Protein AF-A0A257AFC9-F1 (afdb_monomer_lite)

pLDDT: mean 88.7, std 9.12, range [52.91, 97.06]

Foldseek 3Di:
DDDVVVVQVVCFVVCCVVPVVCCVVPVDGNDDPDDDDDDPPDDCVVVVVVVVPDDD

Radius of gyration: 13.6 Å; chains: 1; bounding box: 29×19×35 Å

Secondary structure (DSSP, 8-state):
---HHHHHHHHHHHHHHH-THHHHH-SS-SS-S------TT--HHHHHHHHHT---

Structure (mmCIF, N/CA/C/O backbone):
data_AF-A0A257AFC9-F1
#
_entry.id   AF-A0A257AFC9-F1
#
loop_
_atom_site.group_PDB
_atom_site.id
_atom_site.type_symbol
_atom_site.label_atom_id
_atom_site.label_alt_id
_atom_site.label_comp_id
_atom_site.label_asym_id
_atom_site.label_entity_id
_atom_site.label_seq_id
_atom_site.pdbx_PDB_ins_code
_atom_site.Cartn_x
_atom_site.Cartn_y
_atom_site.Cartn_z
_atom_site.occupancy
_atom_site.B_iso_or_equiv
_atom_site.auth_seq_id
_atom_site.auth_comp_id
_atom_site.auth_asym_id
_atom_site.auth_atom_id
_atom_sit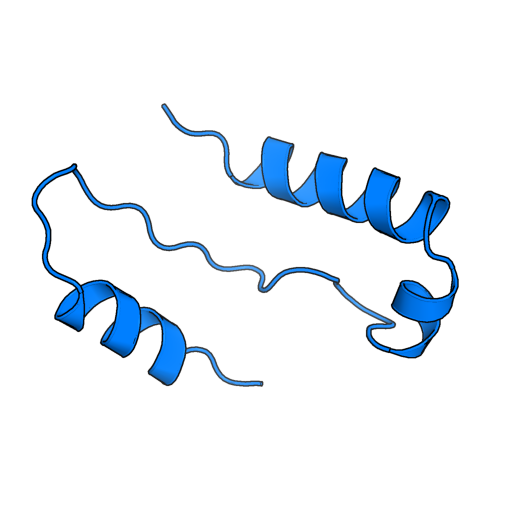e.pdbx_PDB_model_num
ATOM 1 N N . MET A 1 1 ? -6.749 9.548 -16.120 1.00 52.91 1 MET A N 1
ATOM 2 C CA . MET A 1 1 ? -5.857 9.662 -14.938 1.00 52.91 1 MET A CA 1
ATOM 3 C C . MET A 1 1 ? -6.253 8.638 -13.881 1.00 52.91 1 MET A C 1
ATOM 5 O O . MET A 1 1 ? -7.393 8.683 -13.423 1.00 52.91 1 MET A O 1
ATOM 9 N N . CYS A 1 2 ? -5.347 7.744 -13.471 1.00 56.94 2 CYS A N 1
ATOM 10 C CA . CYS A 1 2 ? -5.578 6.854 -12.327 1.00 56.94 2 CYS A CA 1
ATOM 11 C C . CYS A 1 2 ? -5.847 7.678 -11.057 1.00 56.94 2 CYS A C 1
ATOM 13 O O . CYS A 1 2 ? -5.158 8.659 -10.783 1.00 56.94 2 CYS A O 1
ATOM 15 N N . LYS A 1 3 ? -6.870 7.300 -10.280 1.00 80.56 3 LYS A N 1
ATOM 16 C CA . LYS A 1 3 ? -7.225 7.946 -9.004 1.00 80.56 3 LYS A CA 1
ATOM 17 C C . LYS A 1 3 ? -6.918 6.982 -7.845 1.00 80.56 3 LYS A C 1
ATOM 19 O O . LYS A 1 3 ? -7.856 6.448 -7.248 1.00 80.56 3 LYS A O 1
ATOM 24 N N . PRO A 1 4 ? -5.635 6.757 -7.497 1.00 84.25 4 PRO A N 1
ATOM 25 C CA . PRO A 1 4 ? -5.231 5.772 -6.488 1.00 84.25 4 PRO A CA 1
ATOM 26 C C . PRO A 1 4 ? -5.894 6.017 -5.128 1.00 84.25 4 PRO A C 1
ATOM 28 O O . PRO A 1 4 ? -6.279 5.065 -4.458 1.00 84.25 4 PRO A O 1
ATOM 31 N N . LYS A 1 5 ? -6.156 7.282 -4.763 1.00 86.62 5 LYS A N 1
ATOM 32 C CA . LYS A 1 5 ? -6.915 7.641 -3.551 1.00 86.62 5 LYS A CA 1
ATOM 33 C C . LYS A 1 5 ? -8.318 7.012 -3.507 1.00 86.62 5 LYS A C 1
ATOM 35 O O . LYS A 1 5 ? -8.717 6.502 -2.465 1.00 86.62 5 LYS A O 1
ATOM 40 N N . LYS A 1 6 ? -9.054 6.999 -4.629 1.00 92.38 6 LYS A N 1
ATOM 41 C CA . LYS A 1 6 ? -10.410 6.417 -4.692 1.00 92.38 6 LYS A CA 1
ATOM 42 C C . LYS A 1 6 ? -10.368 4.895 -4.549 1.00 92.38 6 LYS A C 1
ATOM 44 O O . LYS A 1 6 ? -11.151 4.334 -3.788 1.00 92.38 6 LYS A O 1
ATOM 49 N N . VAL A 1 7 ? -9.442 4.243 -5.252 1.00 94.19 7 VAL A N 1
ATOM 50 C CA . VAL A 1 7 ? -9.290 2.779 -5.239 1.00 94.19 7 VAL A CA 1
ATOM 51 C C . VAL A 1 7 ? -8.834 2.294 -3.863 1.00 94.19 7 VAL A C 1
ATOM 53 O O . VAL A 1 7 ? -9.495 1.444 -3.271 1.00 94.19 7 VAL A O 1
ATOM 56 N N . LYS A 1 8 ? -7.769 2.883 -3.304 1.00 94.06 8 LYS A N 1
ATOM 57 C CA . LYS A 1 8 ? -7.230 2.528 -1.980 1.00 94.06 8 LYS A CA 1
ATOM 58 C C . LYS A 1 8 ? -8.231 2.812 -0.861 1.00 94.06 8 LYS A C 1
ATOM 60 O O . LYS A 1 8 ? -8.422 1.977 0.014 1.00 94.06 8 LYS A O 1
ATOM 65 N N . GLY A 1 9 ? -8.927 3.950 -0.912 1.00 93.50 9 GLY A N 1
ATOM 66 C CA . GLY A 1 9 ? -9.943 4.300 0.084 1.00 93.50 9 GLY A CA 1
ATOM 67 C C . GLY A 1 9 ? -11.146 3.353 0.063 1.00 93.50 9 GLY A C 1
ATOM 68 O O . GLY A 1 9 ? -11.525 2.806 1.099 1.00 93.50 9 GLY A O 1
ATOM 69 N N . ARG A 1 10 ? -11.728 3.106 -1.122 1.00 95.44 10 ARG A N 1
ATOM 70 C CA . ARG A 1 10 ? -12.895 2.219 -1.255 1.00 95.44 10 ARG A CA 1
ATOM 71 C C . ARG A 1 10 ? -12.556 0.775 -0.890 1.00 95.44 10 ARG A C 1
ATOM 73 O O . ARG A 1 10 ? -13.327 0.161 -0.159 1.00 95.44 10 ARG A O 1
ATOM 80 N N . SER A 1 11 ? -11.423 0.257 -1.367 1.00 95.12 11 SER A N 1
ATOM 81 C CA . SER A 1 11 ? -10.971 -1.104 -1.042 1.00 95.12 11 SER A CA 1
ATOM 82 C C . SER A 1 11 ? -10.653 -1.260 0.442 1.00 95.12 11 SER A C 1
ATOM 84 O O . SER A 1 11 ? -11.121 -2.218 1.038 1.00 95.12 11 SER A O 1
ATOM 86 N N . SER A 1 12 ? -9.966 -0.296 1.068 1.00 94.44 12 SER A N 1
ATOM 87 C CA . SER A 1 12 ? -9.701 -0.317 2.515 1.00 94.44 12 SER A CA 1
ATOM 88 C C . SER A 1 12 ? -10.992 -0.433 3.325 1.00 94.44 12 SER A C 1
ATOM 90 O O . SER A 1 12 ? -11.100 -1.288 4.203 1.00 94.44 12 SER A O 1
ATOM 92 N N . ARG A 1 13 ? -12.011 0.366 2.976 1.00 94.19 13 ARG A N 1
ATOM 93 C CA . ARG A 1 13 ? -13.318 0.307 3.637 1.00 94.19 13 ARG A CA 1
ATOM 94 C C . ARG A 1 13 ? -13.991 -1.054 3.464 1.00 94.19 13 ARG A C 1
ATOM 96 O O . ARG A 1 13 ? -14.401 -1.639 4.458 1.00 94.19 13 ARG A O 1
ATOM 103 N N . LEU A 1 14 ? -14.111 -1.541 2.228 1.00 96.44 14 LEU A N 1
ATOM 104 C CA . LEU A 1 14 ? -14.812 -2.796 1.944 1.00 96.44 14 LEU A CA 1
ATOM 105 C C . LEU A 1 14 ? -14.088 -3.996 2.565 1.00 96.44 14 LEU A C 1
ATOM 107 O O . LEU A 1 14 ? -14.710 -4.794 3.256 1.00 96.44 14 LEU A O 1
ATOM 111 N N . LEU A 1 15 ? -12.768 -4.092 2.400 1.00 96.12 15 LEU A N 1
ATOM 112 C CA . LEU A 1 15 ? -11.983 -5.200 2.944 1.00 96.12 15 LEU A CA 1
ATOM 113 C C . LEU A 1 15 ? -12.057 -5.246 4.471 1.00 96.12 15 LEU A C 1
ATOM 115 O O . LEU A 1 15 ? -12.303 -6.306 5.027 1.00 96.12 15 LEU A O 1
ATOM 119 N N . ARG A 1 16 ? -11.949 -4.106 5.162 1.00 94.06 16 ARG A N 1
ATOM 120 C CA . ARG A 1 16 ? -12.093 -4.066 6.629 1.00 94.06 16 ARG A CA 1
ATOM 121 C C . ARG A 1 16 ? -13.523 -4.321 7.125 1.00 94.06 16 ARG A C 1
ATOM 123 O O . ARG A 1 16 ? -13.697 -4.594 8.310 1.00 94.06 16 ARG A O 1
ATOM 130 N N . GLN A 1 17 ? -14.542 -4.184 6.273 1.00 94.94 17 GLN A N 1
ATOM 131 C CA . GLN A 1 17 ? -15.924 -4.567 6.593 1.00 94.94 17 GLN A CA 1
ATOM 132 C C . GLN A 1 17 ? -16.135 -6.076 6.435 1.00 94.94 17 GLN A C 1
ATOM 134 O O . GLN A 1 17 ? -16.729 -6.692 7.311 1.00 94.94 17 GLN A O 1
ATOM 139 N N . HIS A 1 18 ? -15.621 -6.663 5.351 1.00 97.06 18 HIS A N 1
ATOM 140 C CA . HIS A 1 18 ? -15.748 -8.096 5.071 1.00 97.06 18 HIS A CA 1
ATOM 141 C C . HIS A 1 18 ? -14.793 -8.967 5.899 1.00 97.06 18 HIS A C 1
ATOM 143 O O . HIS A 1 18 ? -15.119 -10.109 6.203 1.00 97.06 18 HIS A O 1
ATOM 149 N N . PHE A 1 19 ? -13.639 -8.426 6.294 1.00 95.38 19 PHE A N 1
ATOM 150 C CA . PHE A 1 19 ? -12.594 -9.131 7.034 1.00 95.38 19 PHE A CA 1
ATOM 151 C C . PHE A 1 19 ? -12.212 -8.340 8.296 1.00 95.38 19 PHE A C 1
ATOM 153 O O . PHE A 1 19 ? -11.238 -7.581 8.286 1.00 95.38 19 PHE A O 1
ATOM 160 N N . PRO A 1 20 ? -12.974 -8.483 9.398 1.00 91.38 20 PRO A N 1
ATOM 161 C CA . PRO A 1 20 ? -12.754 -7.707 10.619 1.00 91.38 20 PRO A CA 1
ATOM 162 C C . PRO A 1 20 ? -11.353 -7.868 11.222 1.00 91.38 20 PRO A C 1
ATOM 164 O O . PRO A 1 20 ? -10.804 -6.887 11.716 1.00 91.38 20 PRO A O 1
ATOM 167 N N . HIS A 1 21 ? -10.738 -9.050 11.093 1.00 93.00 21 HIS A N 1
ATOM 168 C CA . HIS A 1 21 ? -9.376 -9.328 11.572 1.00 93.00 21 HIS A CA 1
ATOM 169 C C . HIS A 1 21 ? -8.310 -8.406 10.944 1.00 93.00 21 HIS A C 1
ATOM 171 O O . HIS A 1 21 ? -7.275 -8.143 11.550 1.00 93.00 21 HIS A O 1
ATOM 177 N N . LEU A 1 22 ? -8.567 -7.832 9.760 1.00 92.94 22 LEU A N 1
ATOM 178 C CA . LEU A 1 22 ? -7.662 -6.852 9.146 1.00 92.94 22 LEU A CA 1
ATOM 179 C C . LEU A 1 22 ? -7.555 -5.551 9.953 1.00 92.94 22 LEU A C 1
ATOM 181 O O . LEU A 1 22 ? -6.595 -4.801 9.776 1.00 92.94 22 LEU A O 1
ATOM 185 N N . LYS A 1 23 ? -8.531 -5.253 10.819 1.00 87.38 23 LYS A N 1
ATOM 186 C CA . LYS A 1 23 ? -8.461 -4.102 11.730 1.00 87.38 23 LYS A CA 1
ATOM 187 C C . LYS A 1 23 ? -7.479 -4.342 12.873 1.00 87.38 23 LYS A C 1
ATOM 189 O O . LYS A 1 23 ? -6.840 -3.392 13.303 1.00 87.38 23 LYS A O 1
ATOM 194 N N . GLU A 1 24 ? -7.354 -5.583 13.333 1.00 89.81 24 GLU A N 1
ATOM 195 C CA . GLU A 1 24 ? -6.400 -5.962 14.380 1.00 89.81 24 GLU A CA 1
ATOM 196 C C . GLU A 1 24 ? -4.979 -5.996 13.819 1.00 89.81 24 GLU A C 1
ATOM 198 O O . GLU A 1 24 ? -4.060 -5.440 14.412 1.00 89.81 24 GLU A O 1
ATOM 203 N N . TRP A 1 25 ? -4.809 -6.575 12.626 1.00 88.69 25 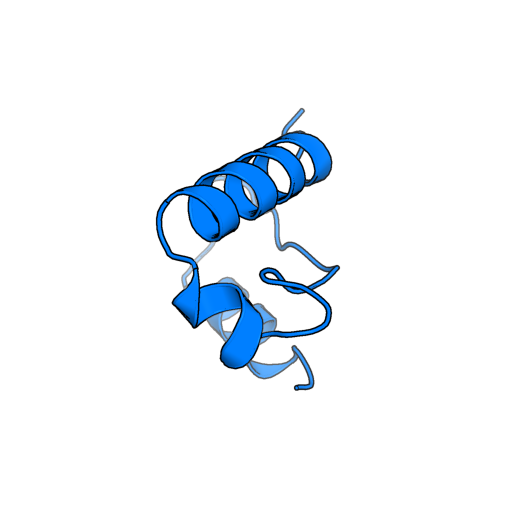TRP A N 1
ATOM 204 C CA . TRP A 1 25 ? -3.497 -6.682 11.989 1.00 88.69 25 TRP A CA 1
ATOM 205 C C . TRP A 1 25 ? -2.938 -5.334 11.512 1.00 88.69 25 TRP A C 1
ATOM 207 O O . TRP A 1 25 ? -1.733 -5.099 11.553 1.00 88.69 25 TRP A O 1
ATOM 217 N N . CYS A 1 26 ? -3.805 -4.424 11.061 1.00 88.00 26 CYS A N 1
ATOM 218 C CA . CYS A 1 26 ? -3.420 -3.092 10.603 1.00 88.00 26 CYS A CA 1
ATOM 219 C C . CYS A 1 26 ? -4.346 -2.044 11.238 1.00 88.00 26 CYS A C 1
ATOM 221 O O . CYS A 1 26 ? -5.337 -1.668 10.608 1.00 88.00 26 CYS A O 1
ATOM 223 N N . PRO A 1 27 ? -4.051 -1.529 12.445 1.00 81.69 27 PRO A N 1
ATOM 224 C CA . PRO A 1 27 ? -4.960 -0.626 13.155 1.00 81.69 27 PRO A CA 1
ATOM 225 C C . PRO A 1 27 ? -5.092 0.740 12.466 1.00 81.69 27 PRO A C 1
ATOM 227 O O . PRO A 1 27 ? -6.204 1.227 12.254 1.00 81.69 27 PRO A O 1
ATOM 230 N N . ALA A 1 28 ? -3.981 1.325 12.008 1.00 86.19 28 ALA A N 1
ATOM 231 C CA . ALA A 1 28 ? -3.986 2.635 11.357 1.00 86.19 28 ALA A CA 1
ATOM 232 C C . ALA A 1 28 ? -4.540 2.562 9.922 1.00 86.19 28 ALA A C 1
ATOM 234 O O . ALA A 1 28 ? -5.687 2.936 9.653 1.00 86.19 28 ALA A O 1
ATOM 235 N 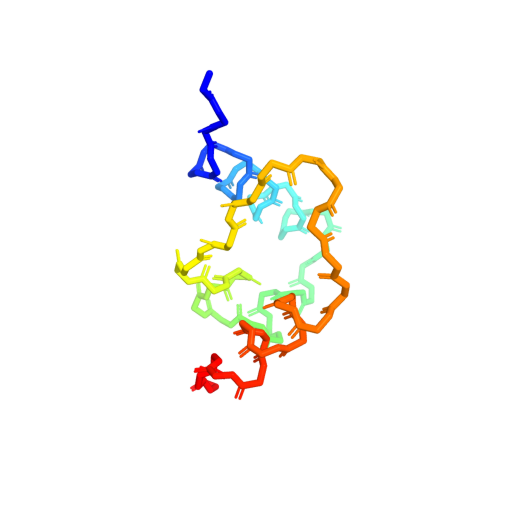N . HIS A 1 29 ? -3.767 2.016 8.980 1.00 87.88 29 HIS A N 1
ATOM 236 C CA . HIS A 1 29 ? -4.089 2.042 7.550 1.00 87.88 29 HIS A CA 1
ATOM 237 C C . HIS A 1 29 ? -3.809 0.691 6.882 1.00 87.88 29 HIS A C 1
ATOM 239 O O . HIS A 1 29 ? -2.810 0.053 7.185 1.00 87.88 29 HIS A O 1
ATOM 245 N N . LEU A 1 30 ? -4.698 0.249 5.979 1.00 92.31 30 LEU A N 1
ATOM 246 C CA . LEU A 1 30 ? -4.525 -1.010 5.233 1.00 92.31 30 LEU A CA 1
ATOM 247 C C . LEU A 1 30 ? -3.494 -0.880 4.101 1.00 92.31 30 LEU A C 1
ATOM 249 O O . LEU A 1 30 ? -2.826 -1.841 3.747 1.00 92.31 30 LEU A O 1
ATOM 253 N N . TRP A 1 31 ? -3.384 0.310 3.513 1.00 92.50 31 TRP A N 1
ATOM 254 C CA . TRP A 1 31 ? -2.478 0.589 2.404 1.00 92.50 31 TRP A CA 1
ATOM 255 C C . TRP A 1 31 ? -1.447 1.635 2.826 1.00 92.50 31 TRP A C 1
ATOM 257 O O . TRP A 1 31 ? -1.810 2.583 3.525 1.00 92.50 31 TRP A O 1
ATOM 267 N N . SER A 1 32 ? -0.211 1.525 2.318 1.00 90.88 32 SER A N 1
ATOM 268 C CA . SER A 1 32 ? 0.790 2.607 2.395 1.00 90.88 32 SER A CA 1
ATOM 269 C C . SER A 1 32 ? 0.188 3.920 1.868 1.00 90.88 32 SER A C 1
ATOM 271 O O . SER A 1 32 ? -0.651 3.866 0.965 1.00 90.88 32 SER A O 1
ATOM 273 N N . PRO A 1 33 ? 0.573 5.108 2.365 1.00 88.38 33 PRO A N 1
ATOM 274 C CA . PRO A 1 33 ? 0.134 6.386 1.799 1.00 88.38 33 PRO A CA 1
ATOM 275 C C . PRO A 1 33 ? 0.579 6.569 0.335 1.00 88.38 33 PRO A C 1
ATOM 277 O O . PRO A 1 33 ? -0.186 7.105 -0.474 1.00 88.38 33 PRO A O 1
ATOM 280 N N . GLY A 1 34 ? 1.751 6.042 -0.035 1.00 89.06 34 GLY A N 1
ATOM 281 C CA . GLY A 1 34 ? 2.333 6.146 -1.374 1.00 89.06 34 GLY A CA 1
ATOM 282 C C . GLY A 1 34 ? 1.678 5.246 -2.426 1.00 89.06 34 GLY A C 1
ATOM 283 O O . GLY A 1 34 ? 0.927 4.314 -2.124 1.00 89.06 34 GLY A O 1
ATOM 284 N N . CYS A 1 35 ? 1.939 5.533 -3.698 1.00 91.25 35 CYS A N 1
ATOM 285 C CA . CYS A 1 35 ? 1.704 4.600 -4.799 1.00 91.25 35 CYS A CA 1
ATOM 286 C C . CYS A 1 35 ? 2.721 4.842 -5.914 1.00 91.25 35 CYS A C 1
ATOM 288 O O . CYS A 1 35 ? 2.998 5.994 -6.248 1.00 91.25 35 CYS A O 1
ATOM 290 N N . TYR A 1 36 ? 3.202 3.772 -6.536 1.00 90.56 36 TYR A N 1
ATOM 291 C CA . TYR A 1 36 ? 3.934 3.862 -7.792 1.00 90.56 36 TYR A CA 1
ATOM 292 C C . TYR A 1 36 ? 2.957 3.842 -8.971 1.00 90.56 36 TYR A C 1
ATOM 294 O O . TYR A 1 36 ? 2.007 3.056 -8.986 1.00 90.56 36 TYR A O 1
ATOM 302 N N . HIS A 1 37 ? 3.181 4.713 -9.954 1.00 88.75 37 HIS A N 1
ATOM 303 C CA . HIS A 1 37 ? 2.498 4.669 -11.241 1.00 88.75 37 HIS A CA 1
ATOM 304 C C . HIS A 1 37 ? 3.533 4.815 -12.361 1.00 88.75 37 HIS A C 1
ATOM 306 O O . HIS A 1 37 ? 4.224 5.826 -12.457 1.00 88.75 37 HIS A O 1
ATOM 312 N N . GLY A 1 38 ? 3.631 3.804 -13.215 1.00 88.00 38 GLY A N 1
ATOM 313 C CA . GLY A 1 38 ? 4.466 3.815 -14.412 1.00 88.00 38 GLY A CA 1
ATOM 314 C C . GLY A 1 38 ? 3.622 3.512 -15.643 1.00 88.00 38 GLY A C 1
ATOM 315 O O . GLY A 1 38 ? 2.547 2.916 -15.532 1.00 88.00 38 GLY A O 1
ATOM 316 N N . SER A 1 39 ? 4.089 3.937 -16.815 1.00 90.06 39 SER A N 1
ATOM 317 C CA . SER A 1 39 ? 3.520 3.475 -18.082 1.00 90.06 39 SER A CA 1
ATOM 318 C C . SER A 1 39 ? 3.771 1.977 -18.259 1.00 90.06 39 SER A C 1
ATOM 320 O O . SER A 1 39 ? 4.729 1.423 -17.719 1.00 90.06 39 SER A O 1
ATOM 322 N N . VAL A 1 40 ? 2.918 1.325 -19.043 1.00 87.94 40 VAL A N 1
ATOM 323 C CA . VAL A 1 40 ? 3.126 -0.074 -19.433 1.00 87.94 40 VAL A CA 1
ATOM 324 C C . VAL A 1 40 ? 4.454 -0.226 -20.190 1.00 87.94 40 VAL A C 1
ATOM 326 O O . VAL A 1 40 ? 4.837 0.664 -20.947 1.00 87.94 40 VAL A O 1
ATOM 329 N N . GLY A 1 41 ? 5.167 -1.331 -19.956 1.00 88.31 41 GLY A N 1
ATOM 330 C CA . GLY A 1 41 ? 6.494 -1.596 -20.535 1.00 88.31 41 GLY A CA 1
ATOM 331 C C . GLY A 1 41 ? 7.685 -1.229 -19.639 1.00 88.31 41 GLY A C 1
ATOM 332 O O . GLY A 1 41 ? 8.818 -1.536 -19.993 1.00 88.31 41 GLY A O 1
ATOM 333 N N . GLN A 1 42 ? 7.455 -0.617 -18.473 1.00 82.69 42 GLN A N 1
ATOM 334 C CA . GLN A 1 42 ? 8.486 -0.490 -17.435 1.00 82.69 42 GLN A CA 1
ATOM 335 C C . GLN A 1 42 ? 8.745 -1.855 -16.772 1.00 82.69 42 GLN A C 1
ATOM 337 O O . GLN A 1 42 ? 7.800 -2.591 -16.481 1.00 82.69 42 GLN A O 1
ATOM 342 N N . GLY A 1 43 ? 10.020 -2.193 -16.561 1.00 89.31 43 GLY A N 1
ATOM 343 C CA . GLY A 1 43 ? 10.455 -3.478 -16.005 1.00 89.31 43 GLY A CA 1
ATOM 344 C C . GLY A 1 43 ? 10.178 -3.640 -14.506 1.00 89.31 43 GLY A C 1
ATOM 345 O O . GLY A 1 43 ? 9.901 -2.673 -13.791 1.00 89.31 43 GLY A O 1
ATOM 346 N N . TRP A 1 44 ? 10.280 -4.883 -14.028 1.00 91.69 44 TRP A N 1
ATOM 347 C CA . TRP A 1 44 ? 10.051 -5.246 -12.624 1.00 9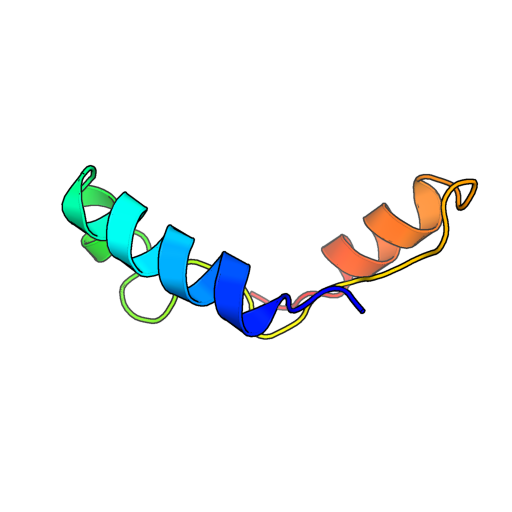1.69 44 TRP A CA 1
ATOM 348 C C . TRP A 1 44 ? 11.005 -4.534 -11.655 1.00 91.69 44 TRP A C 1
ATOM 350 O O . TRP A 1 44 ? 10.581 -4.148 -10.567 1.00 91.69 44 TRP A O 1
ATOM 360 N N . ASP A 1 45 ? 12.239 -4.260 -12.079 1.00 93.25 45 ASP A N 1
ATOM 361 C CA . ASP A 1 45 ? 13.290 -3.634 -11.262 1.00 93.25 45 ASP A CA 1
ATOM 362 C C . ASP A 1 45 ? 12.838 -2.314 -10.616 1.00 93.25 45 ASP A C 1
ATOM 364 O O . ASP A 1 45 ? 13.181 -1.993 -9.476 1.00 93.25 45 ASP A O 1
ATOM 368 N N . VAL A 1 46 ? 12.016 -1.535 -11.328 1.00 91.56 46 VAL A N 1
ATOM 369 C CA . VAL A 1 46 ? 11.505 -0.252 -10.825 1.00 91.56 46 VAL A CA 1
ATOM 370 C C . VAL A 1 46 ? 10.446 -0.465 -9.742 1.00 91.56 46 VAL A C 1
ATOM 372 O O . VAL A 1 46 ? 10.405 0.276 -8.757 1.00 91.56 46 VAL A O 1
ATOM 375 N N . VAL A 1 47 ? 9.603 -1.487 -9.900 1.00 91.88 47 VAL A N 1
ATOM 376 C CA . VAL A 1 47 ? 8.582 -1.865 -8.914 1.00 91.88 47 VAL A CA 1
ATOM 377 C C . VAL A 1 47 ? 9.246 -2.427 -7.661 1.00 91.88 47 VAL A C 1
ATOM 379 O O . VAL A 1 47 ? 8.892 -2.023 -6.554 1.00 91.88 4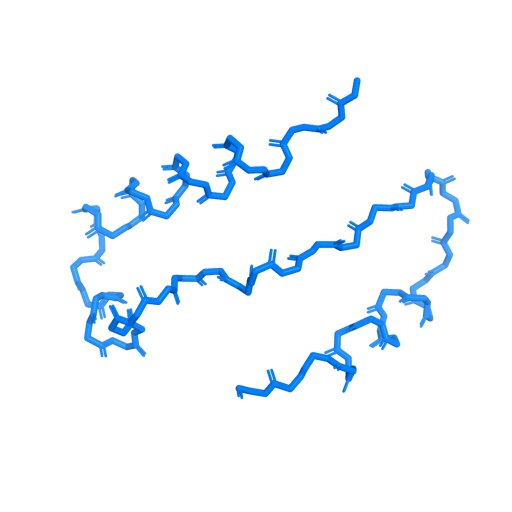7 VAL A O 1
ATOM 382 N N . GLU A 1 48 ? 10.248 -3.289 -7.826 1.00 94.25 48 GLU A N 1
ATOM 383 C CA . GLU A 1 48 ? 11.023 -3.853 -6.723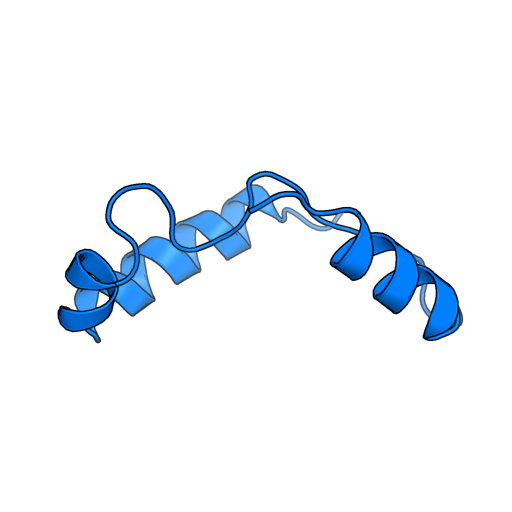 1.00 94.25 48 GLU A CA 1
ATOM 384 C C . GLU A 1 48 ? 11.719 -2.755 -5.913 1.00 94.25 48 GLU A C 1
ATOM 386 O O . GLU A 1 48 ? 11.573 -2.698 -4.690 1.00 94.25 48 GLU A O 1
ATOM 391 N N . LYS A 1 49 ? 12.380 -1.810 -6.592 1.00 94.12 49 LYS A N 1
ATOM 392 C CA . LYS A 1 49 ? 12.998 -0.648 -5.942 1.00 94.12 49 LYS A CA 1
ATOM 393 C C . LYS A 1 49 ? 11.977 0.231 -5.215 1.00 94.12 49 LYS A C 1
ATOM 395 O O . LYS A 1 49 ? 12.262 0.759 -4.139 1.00 94.12 49 LYS A O 1
ATOM 400 N N . TYR A 1 50 ? 10.782 0.412 -5.778 1.00 93.12 50 TYR A N 1
ATOM 401 C CA . TYR A 1 50 ? 9.726 1.154 -5.094 1.00 93.12 50 TYR A CA 1
ATOM 402 C C . TYR A 1 50 ? 9.283 0.442 -3.811 1.00 93.12 50 TYR A C 1
ATOM 404 O O . TYR A 1 50 ? 9.122 1.101 -2.788 1.00 93.12 50 TYR A O 1
ATOM 412 N N . ILE A 1 51 ? 9.110 -0.883 -3.846 1.00 93.38 51 ILE A N 1
ATOM 413 C CA . ILE A 1 51 ? 8.672 -1.672 -2.687 1.00 93.38 51 ILE A CA 1
ATOM 414 C C . ILE A 1 51 ? 9.742 -1.663 -1.593 1.00 93.38 51 ILE A C 1
ATOM 416 O O . ILE A 1 51 ? 9.417 -1.391 -0.440 1.00 93.38 51 ILE A O 1
ATOM 420 N N . SER A 1 52 ? 11.008 -1.903 -1.945 1.00 93.44 52 SER A N 1
ATOM 421 C CA . SER A 1 52 ? 12.112 -1.986 -0.978 1.00 93.44 52 SER A CA 1
ATOM 422 C C . SER A 1 52 ? 12.410 -0.665 -0.264 1.00 93.44 52 SER A C 1
ATOM 424 O O . SER A 1 52 ? 12.958 -0.670 0.834 1.00 93.44 52 SER A O 1
ATOM 426 N N . THR A 1 53 ? 12.016 0.465 -0.856 1.00 92.06 53 THR A N 1
ATOM 427 C CA . THR A 1 53 ? 12.180 1.805 -0.269 1.00 92.06 53 THR A CA 1
ATOM 428 C C . THR A 1 53 ? 10.980 2.265 0.566 1.00 92.06 53 THR A C 1
ATOM 430 O O . THR A 1 53 ? 11.056 3.316 1.205 1.00 92.06 53 THR A O 1
ATOM 433 N N . GLN A 1 54 ? 9.871 1.513 0.602 1.00 86.56 54 GLN A N 1
ATOM 434 C CA . GLN A 1 54 ? 8.780 1.798 1.537 1.00 86.56 54 GLN A CA 1
ATOM 435 C C . GLN A 1 54 ? 9.201 1.385 2.957 1.00 86.56 54 GLN A C 1
ATOM 437 O O . GLN A 1 54 ? 9.269 0.198 3.270 1.00 86.56 54 GLN A O 1
ATOM 442 N N . ASN A 1 55 ? 9.462 2.364 3.828 1.00 68.25 55 ASN A N 1
ATOM 443 C CA . ASN A 1 55 ? 9.663 2.107 5.257 1.00 68.25 55 ASN A CA 1
ATOM 444 C C . ASN A 1 55 ? 8.364 1.577 5.897 1.00 68.25 55 ASN A C 1
ATOM 446 O O . ASN A 1 55 ? 7.273 2.007 5.510 1.00 68.25 55 ASN A O 1
ATOM 450 N N . LYS A 1 56 ? 8.508 0.634 6.840 1.00 57.97 56 LYS A N 1
ATOM 451 C CA . LYS A 1 56 ? 7.403 0.024 7.604 1.00 57.97 56 LYS A CA 1
ATOM 452 C C . LYS A 1 56 ? 6.638 1.043 8.442 1.00 57.97 56 LYS A C 1
ATOM 454 O O . LYS A 1 56 ? 7.302 1.897 9.068 1.00 57.97 56 LYS A O 1
#

Sequence (56 aa):
MCKPKKVKGRSSRLLRQHFPHLKEWCPAHLWSPGCYHGSVGQGWDVVEKYISTQNK